Protein AF-A0A6C0JLG2-F1 (afdb_monomer)

Mean predicted aligned error: 8.24 Å

Structure (mmCIF, N/CA/C/O backbone):
data_AF-A0A6C0JLG2-F1
#
_entry.id   AF-A0A6C0JLG2-F1
#
loop_
_atom_site.group_PDB
_atom_site.id
_atom_site.type_symbol
_atom_site.label_atom_id
_atom_site.label_alt_id
_atom_site.label_comp_id
_atom_site.label_asym_id
_atom_site.label_entity_id
_atom_site.label_seq_id
_atom_site.pdbx_PDB_ins_code
_atom_site.Cartn_x
_atom_site.Cartn_y
_atom_site.Cartn_z
_atom_site.occupancy
_atom_site.B_iso_or_equiv
_atom_site.auth_seq_id
_atom_site.auth_comp_id
_atom_site.auth_asym_id
_atom_site.auth_atom_id
_atom_site.pdbx_PDB_model_num
ATOM 1 N N . MET A 1 1 ? 7.894 -7.963 3.970 1.00 45.62 1 MET A N 1
ATOM 2 C CA . MET A 1 1 ? 6.510 -8.319 4.352 1.00 45.62 1 MET A CA 1
ATOM 3 C C . MET A 1 1 ? 6.286 -7.879 5.785 1.00 45.62 1 MET A C 1
ATOM 5 O O . MET A 1 1 ? 6.900 -8.448 6.679 1.00 45.62 1 MET A O 1
ATOM 9 N N . ALA A 1 2 ? 5.486 -6.833 5.997 1.00 53.44 2 ALA A N 1
ATOM 10 C CA . ALA A 1 2 ? 5.068 -6.452 7.342 1.00 53.44 2 ALA A CA 1
ATOM 11 C C . ALA A 1 2 ? 4.228 -7.591 7.964 1.00 53.44 2 ALA A C 1
ATOM 13 O O . ALA A 1 2 ? 3.533 -8.303 7.230 1.00 53.44 2 ALA A O 1
ATOM 14 N N . PRO A 1 3 ? 4.305 -7.822 9.286 1.00 54.41 3 PRO A N 1
ATOM 15 C CA . PRO A 1 3 ? 3.480 -8.832 9.938 1.00 54.41 3 PRO A CA 1
ATOM 16 C C . PRO A 1 3 ? 1.996 -8.488 9.754 1.00 54.41 3 PRO A C 1
ATOM 18 O O . PRO A 1 3 ? 1.588 -7.358 10.017 1.00 54.41 3 PRO A O 1
ATOM 21 N N . LYS A 1 4 ? 1.183 -9.464 9.320 1.00 56.28 4 LYS A N 1
ATOM 22 C CA . LYS A 1 4 ? -0.266 -9.264 9.171 1.00 56.28 4 LYS A CA 1
ATOM 23 C C . LYS A 1 4 ? -0.869 -8.808 10.513 1.00 56.28 4 LYS A C 1
ATOM 25 O O . LYS A 1 4 ? -0.598 -9.452 11.535 1.00 56.28 4 LYS A O 1
ATOM 30 N N . PRO A 1 5 ? -1.669 -7.727 10.532 1.00 62.81 5 PRO A N 1
ATOM 31 C CA . PRO A 1 5 ? -2.230 -7.190 11.765 1.00 62.81 5 PRO A CA 1
ATOM 32 C C . PRO A 1 5 ? -3.171 -8.212 12.412 1.00 62.81 5 PRO A C 1
ATOM 34 O O . PRO A 1 5 ? -3.993 -8.835 11.741 1.00 62.81 5 PRO A O 1
ATOM 37 N N . LYS A 1 6 ? -3.032 -8.412 13.728 1.00 69.12 6 LYS A N 1
ATOM 38 C CA . LYS A 1 6 ? -3.782 -9.439 14.478 1.00 69.12 6 LYS A CA 1
ATOM 39 C C . LYS A 1 6 ? -5.086 -8.906 15.070 1.00 69.12 6 LYS A C 1
ATOM 41 O O . LYS A 1 6 ? -5.951 -9.692 15.446 1.00 69.12 6 LYS A O 1
ATOM 46 N N . THR A 1 7 ? -5.230 -7.584 15.175 1.00 82.62 7 THR A N 1
ATOM 47 C CA . THR A 1 7 ? -6.403 -6.923 15.764 1.00 82.62 7 THR A CA 1
ATOM 48 C C . THR A 1 7 ? -7.015 -5.902 14.804 1.00 82.62 7 THR A C 1
ATOM 50 O O . THR A 1 7 ? -6.339 -5.358 13.927 1.00 82.62 7 THR A O 1
ATOM 53 N N . ALA A 1 8 ? -8.313 -5.621 14.969 1.00 83.94 8 ALA A N 1
ATOM 54 C CA . ALA A 1 8 ? -9.035 -4.680 14.108 1.00 83.94 8 ALA A CA 1
ATOM 55 C C . ALA A 1 8 ? -8.418 -3.268 14.136 1.00 83.94 8 ALA A C 1
ATOM 57 O O . ALA A 1 8 ? -8.287 -2.638 13.092 1.00 83.94 8 ALA A O 1
ATOM 58 N N . PHE A 1 9 ? -7.953 -2.812 15.3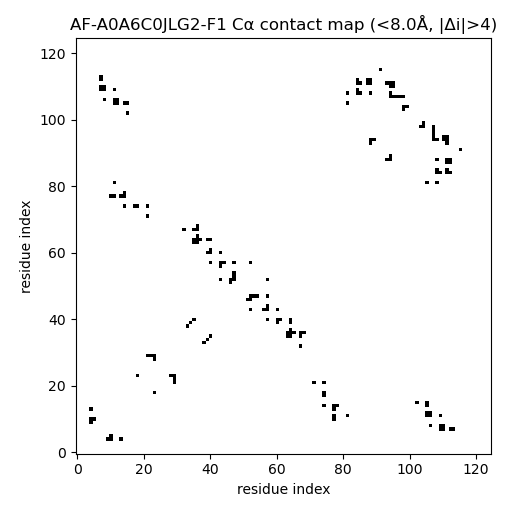04 1.00 87.75 9 PHE A N 1
ATOM 59 C CA . PHE A 1 9 ? -7.291 -1.511 15.455 1.00 87.75 9 PHE A CA 1
ATOM 60 C C . PHE A 1 9 ? -5.935 -1.440 14.741 1.00 87.75 9 PHE A C 1
ATOM 62 O O . PHE A 1 9 ? -5.678 -0.461 14.053 1.00 87.75 9 PHE A O 1
ATOM 69 N N . GLN A 1 10 ? -5.108 -2.490 14.819 1.00 88.94 10 GLN A N 1
ATOM 70 C CA . GLN A 1 10 ? -3.850 -2.556 14.057 1.00 88.94 10 GLN A CA 1
ATOM 71 C C . GLN A 1 10 ? -4.103 -2.550 12.546 1.00 88.94 10 GLN A C 1
ATOM 73 O O . GLN A 1 10 ? -3.339 -1.976 11.776 1.00 88.94 10 GLN A O 1
ATOM 78 N N . THR A 1 11 ? -5.192 -3.192 12.119 1.00 88.44 11 THR A N 1
ATOM 79 C CA . THR A 1 11 ? -5.593 -3.224 10.708 1.00 88.44 11 THR A CA 1
ATOM 80 C C . THR A 1 11 ? -6.013 -1.833 10.232 1.00 88.44 11 THR A C 1
ATOM 82 O O . THR A 1 11 ? -5.602 -1.407 9.156 1.00 88.44 11 THR A O 1
ATOM 85 N N . ALA A 1 12 ? -6.785 -1.106 11.046 1.00 88.75 12 ALA A N 1
ATOM 86 C CA . ALA A 1 12 ? -7.178 0.273 10.771 1.00 88.75 12 ALA A CA 1
ATOM 87 C C . ALA A 1 12 ? -5.971 1.225 10.734 1.00 88.75 12 ALA A C 1
ATOM 89 O O . ALA A 1 12 ? -5.858 2.029 9.815 1.00 88.75 12 ALA A O 1
ATOM 90 N N . GLU A 1 13 ? -5.033 1.098 11.674 1.00 90.38 13 GLU A N 1
ATOM 91 C CA . GLU A 1 13 ? -3.812 1.912 11.705 1.00 90.38 13 GLU A CA 1
ATOM 92 C C . GLU A 1 13 ? -2.942 1.681 10.462 1.00 90.38 13 GLU A C 1
ATOM 94 O O . GLU A 1 13 ? -2.526 2.635 9.803 1.00 90.38 13 GLU A O 1
ATOM 99 N N . ARG A 1 14 ? -2.727 0.414 10.081 1.00 89.50 14 ARG A N 1
ATOM 100 C CA . ARG A 1 14 ? -1.978 0.068 8.866 1.00 89.50 14 ARG A CA 1
ATOM 101 C C . ARG A 1 14 ? -2.666 0.592 7.604 1.00 89.50 14 ARG A C 1
ATOM 103 O O . ARG A 1 14 ? -1.990 1.088 6.705 1.00 89.50 14 ARG A O 1
ATOM 110 N N . TYR A 1 15 ? -3.998 0.529 7.551 1.00 90.25 15 TYR A N 1
ATOM 111 C CA . TYR A 1 15 ? -4.775 1.126 6.465 1.00 90.25 15 TYR A CA 1
ATOM 112 C C . TYR A 1 15 ? -4.588 2.646 6.397 1.00 90.25 15 TYR A C 1
ATOM 114 O O . TYR A 1 15 ? -4.379 3.181 5.313 1.00 90.25 15 TYR A O 1
ATOM 122 N N . ILE A 1 16 ? -4.605 3.352 7.530 1.00 89.69 16 ILE A N 1
ATOM 123 C CA . ILE A 1 16 ? -4.396 4.809 7.566 1.00 89.69 16 ILE A CA 1
ATOM 124 C C . ILE A 1 16 ? -2.992 5.170 7.062 1.00 89.69 16 ILE A C 1
ATOM 126 O O . ILE A 1 16 ? -2.845 6.064 6.233 1.00 89.69 16 ILE A O 1
ATOM 130 N N . GLN A 1 17 ? -1.964 4.431 7.485 1.00 89.69 17 GLN A N 1
ATOM 131 C CA . GLN A 1 17 ? -0.595 4.638 6.998 1.00 89.69 17 GLN A CA 1
ATOM 132 C C . GLN A 1 17 ? -0.499 4.498 5.473 1.00 89.69 17 GLN A C 1
ATOM 134 O O . GLN A 1 17 ? 0.090 5.354 4.819 1.00 89.69 17 GLN A O 1
ATOM 139 N N . LEU A 1 18 ? -1.101 3.449 4.904 1.00 86.75 18 LEU A N 1
ATOM 140 C CA . LEU A 1 18 ? -1.061 3.192 3.461 1.00 86.75 18 LEU A CA 1
ATOM 141 C C . LEU A 1 18 ? -1.990 4.121 2.664 1.00 86.75 18 LEU A C 1
ATOM 143 O O . LEU A 1 18 ? -1.630 4.553 1.575 1.00 86.75 18 LEU A O 1
ATOM 147 N N . SER A 1 19 ? -3.160 4.479 3.191 1.00 86.94 19 SER A N 1
ATOM 148 C CA . SER A 1 19 ? -4.078 5.420 2.528 1.00 86.94 19 SER A CA 1
ATOM 149 C C . SER A 1 19 ? -3.482 6.823 2.419 1.00 86.94 19 SER A C 1
ATOM 151 O O . SER A 1 19 ? -3.668 7.469 1.395 1.00 86.94 19 SER A O 1
ATOM 153 N N . ASN A 1 20 ? -2.666 7.267 3.376 1.00 83.38 20 ASN A N 1
ATOM 154 C CA . ASN A 1 20 ? -1.931 8.528 3.232 1.00 83.38 20 ASN A CA 1
ATOM 155 C C . ASN A 1 20 ? -0.960 8.519 2.038 1.00 83.38 20 ASN A C 1
ATOM 157 O O . ASN A 1 20 ? -0.725 9.561 1.430 1.00 83.38 20 ASN A O 1
ATOM 161 N N . VAL A 1 21 ? -0.420 7.351 1.682 1.00 83.00 21 VAL A N 1
ATOM 162 C CA . VAL A 1 21 ? 0.474 7.182 0.528 1.00 83.00 21 VAL A CA 1
ATOM 163 C C . VAL A 1 21 ? -0.333 7.079 -0.772 1.00 83.00 21 VAL A C 1
ATOM 165 O O . VAL A 1 21 ? -0.054 7.785 -1.739 1.00 83.00 21 VAL A O 1
ATOM 168 N N . TRP A 1 22 ? -1.369 6.236 -0.794 1.00 82.00 22 TRP A N 1
ATOM 169 C CA . TRP A 1 22 ? -2.080 5.858 -2.024 1.00 82.00 22 TRP A CA 1
ATOM 170 C C . TRP A 1 22 ? -3.333 6.695 -2.335 1.00 82.00 22 TRP A C 1
ATOM 172 O O . TRP A 1 22 ? -3.673 6.888 -3.504 1.00 82.00 22 TRP A O 1
ATOM 182 N N . GLU A 1 23 ? -4.022 7.210 -1.316 1.00 78.69 23 GLU A N 1
ATOM 183 C CA . GLU A 1 23 ? -5.253 8.013 -1.420 1.00 78.69 23 GLU A CA 1
ATOM 184 C C . GLU A 1 23 ? -5.027 9.512 -1.197 1.00 78.69 23 GLU A C 1
ATOM 186 O O . GLU A 1 23 ? -6.001 10.262 -1.130 1.00 78.69 23 GLU A O 1
ATOM 191 N N . SER A 1 24 ? -3.773 9.981 -1.169 1.00 75.44 24 SER A N 1
ATOM 192 C CA . SER A 1 24 ? -3.494 11.420 -1.157 1.00 75.44 24 SER A CA 1
ATOM 193 C C . SER A 1 24 ? -4.290 12.136 -2.261 1.00 75.44 24 SER A C 1
ATOM 195 O O . SER A 1 24 ? -4.393 11.657 -3.401 1.00 75.44 24 SER A O 1
ATOM 197 N N . ASN A 1 25 ? -4.882 13.280 -1.903 1.00 70.31 25 ASN A N 1
ATOM 198 C CA . ASN A 1 25 ? -5.623 14.148 -2.824 1.00 70.31 25 ASN A CA 1
ATOM 199 C C . ASN A 1 25 ? -4.698 14.843 -3.836 1.00 70.31 25 ASN A C 1
ATOM 201 O O . ASN A 1 25 ? -5.169 15.461 -4.792 1.00 70.31 25 ASN A O 1
ATOM 205 N N . GLU A 1 26 ? -3.384 14.743 -3.645 1.00 81.69 26 GLU A N 1
ATOM 206 C CA . GLU A 1 26 ? -2.400 15.302 -4.554 1.00 81.69 26 GLU A CA 1
ATOM 207 C C . GLU A 1 26 ? -2.178 14.383 -5.764 1.00 81.69 26 GLU A C 1
ATOM 209 O O . GLU A 1 26 ? -1.863 13.197 -5.651 1.00 81.69 26 GLU A O 1
ATOM 214 N N . TRP A 1 27 ? -2.300 14.952 -6.962 1.00 77.38 27 TRP A N 1
ATOM 215 C CA . TRP A 1 27 ? -2.150 14.214 -8.220 1.00 77.38 27 TRP A CA 1
ATOM 216 C C . TRP A 1 27 ? -0.704 13.794 -8.511 1.00 77.38 27 TRP A C 1
ATOM 218 O O . TRP A 1 27 ? -0.465 12.721 -9.063 1.00 77.38 27 TRP A O 1
ATOM 228 N N . VAL A 1 28 ? 0.264 14.628 -8.128 1.00 83.69 28 VAL A N 1
ATOM 229 C CA . VAL A 1 28 ? 1.696 14.413 -8.387 1.00 83.69 28 VAL A CA 1
ATOM 230 C C . VAL A 1 28 ? 2.226 13.111 -7.763 1.00 83.69 28 VAL A C 1
ATOM 232 O O . VAL A 1 28 ? 2.777 12.297 -8.510 1.00 83.69 28 VAL A O 1
ATOM 235 N N . PRO A 1 29 ? 2.054 12.846 -6.450 1.00 82.56 29 PRO A N 1
ATOM 236 C CA . PRO A 1 29 ? 2.530 11.598 -5.850 1.00 82.56 29 PRO A CA 1
ATOM 237 C C . PRO A 1 29 ? 1.844 10.367 -6.452 1.00 82.56 29 PRO A C 1
ATOM 239 O O . PRO A 1 29 ? 2.499 9.356 -6.696 1.00 82.56 29 PRO A O 1
ATOM 242 N N . ARG A 1 30 ? 0.556 10.464 -6.803 1.00 81.75 30 ARG A N 1
ATOM 243 C CA . ARG A 1 30 ? -0.176 9.362 -7.441 1.00 81.75 30 ARG A CA 1
ATOM 244 C C . ARG A 1 30 ? 0.406 8.990 -8.807 1.00 81.75 30 ARG A C 1
ATOM 246 O O . ARG A 1 30 ? 0.610 7.811 -9.087 1.00 81.75 30 ARG A O 1
ATOM 253 N N . ILE A 1 31 ? 0.707 9.982 -9.647 1.00 84.19 31 ILE A N 1
ATOM 254 C CA . ILE A 1 31 ? 1.336 9.757 -10.960 1.00 84.19 31 ILE A CA 1
ATOM 255 C C . ILE A 1 31 ? 2.735 9.160 -10.792 1.00 84.19 31 ILE A C 1
ATOM 257 O O . ILE A 1 31 ? 3.105 8.255 -11.540 1.00 84.19 31 ILE A O 1
ATOM 261 N N . LYS A 1 32 ? 3.499 9.620 -9.793 1.00 86.12 32 LYS A N 1
ATOM 262 C CA . LYS A 1 32 ? 4.822 9.069 -9.486 1.00 86.12 32 LYS A CA 1
ATOM 263 C C . LYS A 1 32 ? 4.747 7.577 -9.144 1.00 86.12 32 LYS A C 1
ATOM 265 O O . LYS A 1 32 ? 5.495 6.797 -9.724 1.00 86.12 32 LYS A O 1
ATOM 270 N N . HIS A 1 33 ? 3.810 7.168 -8.292 1.00 85.19 33 HIS A N 1
ATOM 271 C CA . HIS A 1 33 ? 3.640 5.753 -7.954 1.00 85.19 33 HIS A CA 1
ATOM 272 C C . HIS A 1 33 ? 3.224 4.902 -9.161 1.00 85.19 33 HIS A C 1
ATOM 274 O O . HIS A 1 33 ? 3.763 3.818 -9.362 1.00 85.19 33 HIS A O 1
ATOM 280 N N . ILE A 1 34 ? 2.334 5.405 -10.026 1.00 85.75 34 ILE A N 1
ATOM 281 C CA . ILE A 1 34 ? 1.966 4.710 -11.274 1.00 85.75 34 ILE A CA 1
ATOM 282 C C . ILE A 1 34 ? 3.182 4.561 -12.202 1.00 85.75 34 ILE A C 1
ATOM 284 O O . ILE A 1 34 ? 3.374 3.508 -12.817 1.00 85.75 34 ILE A O 1
ATOM 288 N N . ASN A 1 35 ? 4.018 5.598 -12.291 1.00 86.88 35 ASN A N 1
ATOM 289 C CA . ASN A 1 35 ? 5.248 5.572 -13.075 1.00 86.88 35 ASN A CA 1
ATOM 290 C C . ASN A 1 35 ? 6.200 4.477 -12.564 1.00 86.88 35 ASN A C 1
ATOM 292 O O . ASN A 1 35 ? 6.637 3.633 -13.341 1.00 86.88 35 ASN A O 1
ATOM 296 N N . GLU A 1 36 ? 6.437 4.416 -11.255 1.00 86.19 36 GLU A N 1
ATOM 297 C CA . GLU A 1 36 ? 7.290 3.395 -10.631 1.00 86.19 36 GLU A CA 1
ATOM 298 C C . GLU A 1 36 ? 6.721 1.971 -10.779 1.00 86.19 36 GLU A C 1
ATOM 300 O O . GLU A 1 36 ? 7.475 1.023 -10.994 1.00 86.19 36 GLU A O 1
ATOM 305 N N . MET A 1 37 ? 5.395 1.810 -10.721 1.00 86.94 37 MET A N 1
ATOM 306 C CA . MET A 1 37 ? 4.734 0.503 -10.802 1.00 86.94 37 MET A CA 1
ATOM 307 C C . MET A 1 37 ? 4.6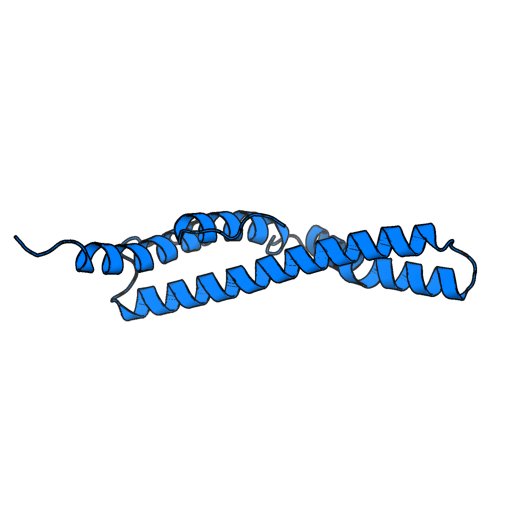41 -0.080 -12.215 1.00 86.94 37 MET A C 1
ATOM 309 O O . MET A 1 37 ? 4.607 -1.302 -12.354 1.00 86.94 37 MET A O 1
ATOM 313 N N . ILE A 1 38 ? 4.496 0.758 -13.245 1.00 89.56 38 ILE A N 1
ATOM 31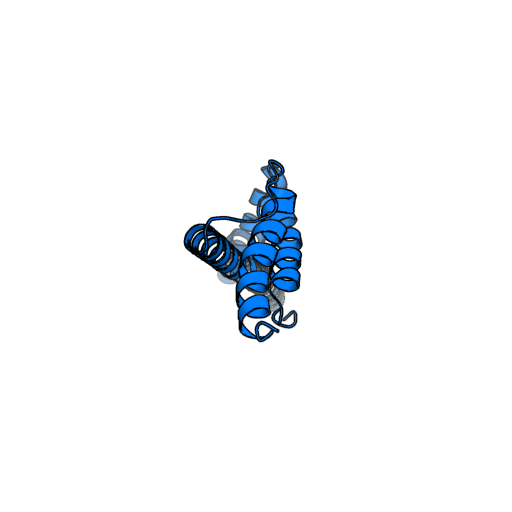4 C CA . ILE A 1 38 ? 4.140 0.305 -14.603 1.00 89.56 38 ILE A CA 1
ATOM 315 C C . ILE A 1 38 ? 5.114 0.852 -15.638 1.00 89.56 38 ILE A C 1
ATOM 317 O O . ILE A 1 38 ? 5.629 0.104 -16.466 1.00 89.56 38 ILE A O 1
ATOM 321 N N . LEU 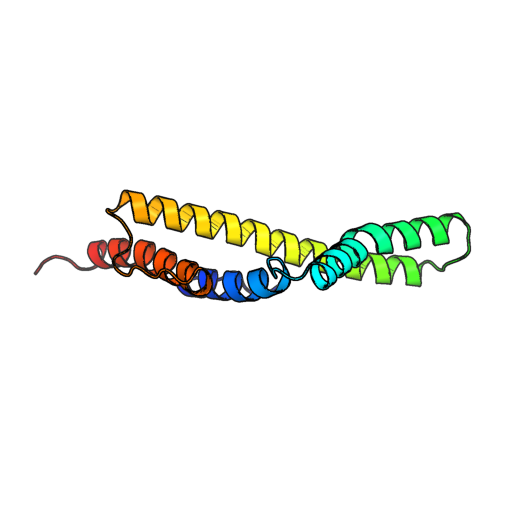A 1 39 ? 5.362 2.157 -15.613 1.00 88.50 39 LEU A N 1
ATOM 322 C CA . LEU A 1 39 ? 6.065 2.831 -16.698 1.00 88.50 39 LEU A CA 1
ATOM 323 C C . LEU A 1 39 ? 7.570 2.528 -16.661 1.00 88.50 39 LEU A C 1
ATOM 325 O O . LEU A 1 39 ? 8.139 2.168 -17.684 1.00 88.50 39 LEU A O 1
ATOM 329 N N . MET A 1 40 ? 8.196 2.584 -15.485 1.00 87.56 40 MET A N 1
ATOM 330 C CA . MET A 1 40 ? 9.608 2.247 -15.282 1.00 87.56 40 MET A CA 1
ATOM 331 C C . MET A 1 40 ? 9.970 0.803 -15.663 1.00 87.56 40 MET A C 1
ATOM 333 O O . MET A 1 40 ? 10.893 0.635 -16.460 1.00 87.56 40 MET A O 1
ATOM 337 N N . PRO A 1 41 ? 9.275 -0.250 -15.184 1.00 89.38 41 PRO A N 1
ATOM 338 C CA . PRO A 1 41 ? 9.589 -1.618 -15.602 1.00 89.38 41 PRO A CA 1
ATOM 339 C C . PRO A 1 41 ? 9.346 -1.843 -17.101 1.00 89.38 41 PRO A C 1
ATOM 341 O O . PRO A 1 41 ? 10.074 -2.610 -17.727 1.00 89.38 41 PRO A O 1
ATOM 344 N N . LEU A 1 42 ? 8.379 -1.140 -17.700 1.00 90.69 42 LEU A N 1
ATOM 345 C CA . LEU A 1 42 ? 8.112 -1.196 -19.137 1.00 90.69 42 LEU A CA 1
ATOM 346 C C . LEU A 1 42 ? 9.221 -0.505 -19.948 1.00 90.69 42 LEU A C 1
ATOM 348 O O . LEU A 1 42 ? 9.707 -1.076 -20.921 1.00 90.69 42 LEU A O 1
ATOM 352 N N . ILE A 1 43 ? 9.688 0.669 -19.511 1.00 88.81 43 ILE A N 1
ATOM 353 C CA . ILE A 1 43 ? 10.848 1.358 -20.098 1.00 88.81 43 ILE A CA 1
ATOM 354 C C . ILE A 1 43 ? 12.096 0.484 -19.992 1.00 88.81 43 ILE A C 1
ATOM 356 O O . ILE A 1 43 ? 12.782 0.312 -20.995 1.00 88.81 43 ILE A O 1
ATOM 360 N N . ALA A 1 44 ? 12.366 -0.095 -18.819 1.00 88.50 44 ALA A N 1
ATOM 361 C CA . ALA A 1 44 ? 13.522 -0.961 -18.607 1.00 88.50 44 ALA A CA 1
ATOM 362 C C . ALA A 1 44 ? 13.484 -2.197 -19.522 1.00 88.50 44 ALA A C 1
ATOM 364 O O . ALA A 1 44 ? 14.485 -2.554 -20.141 1.00 88.50 44 ALA A O 1
ATOM 365 N N . PHE A 1 45 ? 12.310 -2.816 -19.677 1.00 89.12 45 PHE A N 1
ATOM 366 C CA . PHE A 1 45 ? 12.127 -3.942 -20.588 1.00 89.12 45 PHE A CA 1
ATOM 367 C C . PHE A 1 45 ? 12.428 -3.560 -22.045 1.00 89.12 45 PHE A C 1
ATOM 369 O O . PHE A 1 45 ? 13.199 -4.244 -22.719 1.00 89.12 45 PHE A O 1
ATOM 376 N N . PHE A 1 46 ? 11.885 -2.436 -22.525 1.00 91.44 46 PHE A N 1
ATOM 377 C CA . PHE A 1 46 ? 12.154 -1.972 -23.886 1.00 91.44 46 PHE A CA 1
ATOM 378 C C . PHE A 1 46 ? 13.607 -1.526 -24.084 1.00 91.44 46 PHE A C 1
ATOM 380 O O . PHE A 1 46 ? 14.193 -1.844 -25.119 1.00 91.44 46 PHE A O 1
ATOM 387 N N . SER A 1 47 ? 14.227 -0.852 -23.109 1.00 89.50 47 SER A N 1
ATOM 388 C CA . SER A 1 47 ? 15.641 -0.466 -23.199 1.00 89.50 47 SER A CA 1
ATOM 389 C C . SER A 1 47 ? 16.557 -1.684 -23.285 1.00 89.50 47 SER A C 1
ATOM 391 O O . SER A 1 47 ? 17.567 -1.638 -23.985 1.00 89.50 47 SER A O 1
ATOM 393 N N . TYR A 1 48 ? 16.180 -2.795 -22.649 1.00 89.56 48 TYR A N 1
ATOM 394 C CA . TYR A 1 48 ? 16.906 -4.055 -22.755 1.00 89.56 48 TYR A CA 1
ATOM 395 C C . TYR A 1 48 ? 16.726 -4.714 -24.119 1.00 89.56 48 TYR A C 1
ATOM 397 O O . TYR A 1 48 ? 17.714 -5.113 -24.729 1.00 89.56 48 TYR A O 1
ATOM 405 N N . CYS A 1 49 ? 15.501 -4.757 -24.654 1.00 90.12 49 CYS A N 1
ATOM 406 C CA . CYS A 1 49 ? 15.243 -5.303 -25.990 1.00 90.12 49 CYS A CA 1
ATOM 407 C C . CYS A 1 49 ? 16.003 -4.566 -27.103 1.00 90.12 49 CYS A C 1
ATOM 409 O O . CYS A 1 49 ? 16.385 -5.186 -28.092 1.00 90.12 49 CYS A O 1
ATOM 411 N N . VAL A 1 50 ? 16.224 -3.258 -26.949 1.00 92.62 50 VAL A N 1
ATOM 412 C CA . VAL A 1 50 ? 16.979 -2.442 -27.915 1.00 92.62 50 VAL A CA 1
ATOM 413 C C . VAL A 1 50 ? 18.500 -2.498 -27.658 1.00 92.62 50 VAL A C 1
ATOM 415 O O . VAL A 1 50 ? 19.283 -2.075 -28.501 1.00 92.62 50 VAL A O 1
ATOM 418 N N . GLY A 1 51 ? 18.941 -3.066 -26.529 1.00 88.19 51 GLY A N 1
ATOM 419 C CA . GLY A 1 51 ? 20.359 -3.193 -26.168 1.00 88.19 51 GLY A CA 1
ATOM 420 C C . GLY A 1 51 ? 20.970 -1.947 -25.515 1.00 88.19 51 GLY A C 1
ATOM 421 O O . GLY A 1 51 ? 22.188 -1.846 -25.420 1.00 88.19 51 GLY A O 1
ATOM 422 N N . TYR A 1 52 ? 20.143 -1.001 -25.058 1.00 86.00 52 TYR A N 1
ATOM 423 C CA . TYR A 1 52 ? 20.581 0.219 -24.366 1.00 86.00 52 TYR A CA 1
ATOM 424 C C . TYR A 1 52 ? 20.747 0.049 -22.850 1.00 86.00 52 TYR A C 1
ATOM 426 O O . TYR A 1 52 ? 21.290 0.940 -22.201 1.00 86.00 52 TYR A O 1
ATOM 434 N N . SER A 1 53 ? 20.265 -1.052 -22.266 1.00 85.19 53 SER A N 1
ATOM 435 C CA . SER A 1 53 ? 20.364 -1.295 -20.823 1.00 85.19 53 SER A CA 1
ATOM 436 C C . SER A 1 53 ? 20.808 -2.710 -20.489 1.00 85.19 53 SER A C 1
ATOM 438 O O . SER A 1 53 ? 20.400 -3.660 -21.152 1.00 85.19 53 SER A O 1
ATOM 440 N N . ASP A 1 54 ? 21.536 -2.848 -19.385 1.00 87.44 54 ASP A N 1
ATOM 441 C CA . ASP A 1 54 ? 22.010 -4.136 -18.888 1.00 87.44 54 ASP A CA 1
ATOM 442 C C . ASP A 1 54 ? 20.946 -4.901 -18.090 1.00 87.44 54 ASP A C 1
ATOM 444 O O . ASP A 1 54 ? 20.018 -4.333 -17.506 1.00 87.44 54 ASP A O 1
ATOM 448 N N . ILE A 1 55 ? 21.142 -6.218 -17.981 1.00 88.38 55 ILE A N 1
ATOM 449 C CA . ILE A 1 55 ? 20.278 -7.131 -17.212 1.00 88.38 55 ILE A CA 1
ATOM 450 C C . ILE A 1 55 ? 20.112 -6.656 -15.760 1.00 88.38 55 ILE A C 1
ATOM 452 O O . ILE A 1 55 ? 19.018 -6.733 -15.202 1.00 88.38 55 ILE A O 1
ATOM 456 N N . MET A 1 56 ? 21.173 -6.116 -15.153 1.00 88.44 56 MET A N 1
ATOM 457 C CA . MET A 1 56 ? 21.132 -5.621 -13.773 1.00 88.44 56 MET A CA 1
ATOM 458 C C . MET A 1 56 ? 20.196 -4.418 -13.599 1.00 88.44 56 MET A C 1
ATOM 460 O O . MET A 1 56 ? 19.519 -4.324 -12.578 1.00 88.44 56 MET A O 1
ATOM 464 N N . PHE A 1 57 ? 20.107 -3.535 -14.599 1.00 86.31 57 PHE A N 1
ATOM 465 C CA . PHE A 1 57 ?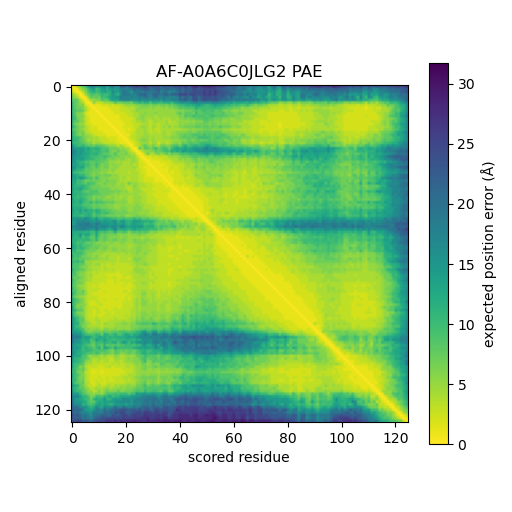 19.187 -2.394 -14.586 1.00 86.31 57 PHE A CA 1
ATOM 466 C C . PHE A 1 57 ? 17.724 -2.843 -14.712 1.00 86.31 57 PHE A C 1
ATOM 468 O O . PHE A 1 57 ? 16.840 -2.335 -14.019 1.00 86.31 57 PHE A O 1
ATOM 475 N N . CYS A 1 58 ? 17.467 -3.847 -15.553 1.00 87.81 58 CYS A N 1
ATOM 476 C CA . CYS A 1 58 ? 16.143 -4.456 -15.653 1.00 87.81 58 CYS A CA 1
ATOM 477 C C . CYS A 1 58 ? 15.709 -5.102 -14.343 1.00 87.81 58 CYS A C 1
ATOM 479 O O . CYS A 1 58 ? 14.598 -4.861 -13.875 1.00 87.81 58 CYS A O 1
ATOM 481 N N . LEU A 1 59 ? 16.591 -5.898 -13.737 1.00 89.25 59 LEU A N 1
ATOM 482 C CA . LEU A 1 59 ? 16.297 -6.585 -12.485 1.00 89.25 59 LEU A CA 1
ATOM 483 C C . LEU A 1 59 ? 16.038 -5.600 -11.343 1.00 89.25 59 LEU A C 1
ATOM 485 O O . LEU A 1 59 ? 15.064 -5.778 -10.616 1.00 89.25 59 LEU A O 1
ATOM 489 N N . SER A 1 60 ? 16.850 -4.550 -11.192 1.00 89.38 60 SER A N 1
ATOM 490 C CA . SER A 1 60 ? 16.647 -3.559 -10.126 1.00 89.38 60 SER A CA 1
ATOM 491 C C . SER A 1 60 ? 15.315 -2.821 -10.275 1.00 89.38 60 SER A C 1
ATOM 493 O O . SER A 1 60 ? 14.571 -2.686 -9.301 1.00 89.38 60 SER A O 1
ATOM 495 N N . THR A 1 61 ? 14.969 -2.425 -11.502 1.00 88.50 61 THR A N 1
ATOM 496 C CA . THR A 1 61 ? 13.698 -1.757 -11.803 1.00 88.50 61 THR A CA 1
ATOM 497 C C . THR A 1 61 ? 12.509 -2.688 -11.565 1.00 88.50 61 THR A C 1
ATOM 499 O O . THR A 1 61 ? 11.504 -2.278 -10.984 1.00 88.50 61 THR A O 1
ATOM 502 N N . PHE A 1 62 ? 12.629 -3.963 -11.943 1.00 89.06 62 PHE A N 1
ATOM 503 C CA . PHE A 1 62 ? 11.580 -4.956 -11.730 1.00 89.06 62 PHE A CA 1
ATOM 504 C C . PHE A 1 62 ? 11.377 -5.277 -10.245 1.00 89.06 62 PHE A C 1
ATOM 506 O O . PHE A 1 62 ? 10.242 -5.377 -9.789 1.00 89.06 62 PHE A O 1
ATOM 513 N N . VAL A 1 63 ? 12.455 -5.382 -9.461 1.00 91.19 63 VAL A N 1
ATOM 514 C CA . VAL A 1 63 ? 12.373 -5.561 -8.001 1.00 91.19 63 VAL A CA 1
ATOM 515 C C . VAL A 1 63 ? 11.685 -4.361 -7.344 1.00 91.19 63 VAL A C 1
ATOM 517 O O . VAL A 1 63 ? 10.810 -4.552 -6.497 1.00 91.19 63 VAL A O 1
ATOM 520 N N . GLY A 1 64 ? 12.019 -3.138 -7.769 1.00 88.50 64 GLY A N 1
ATOM 521 C CA . GLY A 1 64 ? 11.342 -1.919 -7.322 1.00 88.50 64 GLY A CA 1
ATOM 522 C C . GLY A 1 64 ? 9.843 -1.951 -7.626 1.00 88.50 64 GLY A C 1
ATOM 523 O O . GLY A 1 64 ? 9.026 -1.826 -6.711 1.00 88.50 64 GLY A O 1
ATOM 524 N N . ALA A 1 65 ? 9.474 -2.230 -8.877 1.00 90.62 65 ALA A N 1
ATOM 525 C CA . ALA A 1 65 ? 8.078 -2.339 -9.296 1.00 90.62 65 ALA A CA 1
ATOM 526 C C . ALA A 1 65 ? 7.315 -3.436 -8.534 1.00 90.62 65 ALA A C 1
ATOM 528 O O . ALA A 1 65 ? 6.195 -3.206 -8.078 1.00 90.62 65 ALA A O 1
ATOM 529 N N . MET A 1 66 ? 7.934 -4.603 -8.326 1.00 89.25 66 MET A N 1
ATOM 530 C CA . MET A 1 66 ? 7.351 -5.696 -7.546 1.00 89.25 66 MET A CA 1
ATOM 531 C C . MET A 1 66 ? 7.090 -5.279 -6.100 1.00 89.25 66 MET A C 1
ATOM 533 O O . MET A 1 66 ? 6.018 -5.568 -5.574 1.00 89.25 66 MET A O 1
ATOM 537 N N . SER A 1 67 ? 8.021 -4.568 -5.456 1.00 89.38 67 SER A N 1
ATOM 538 C CA . SER 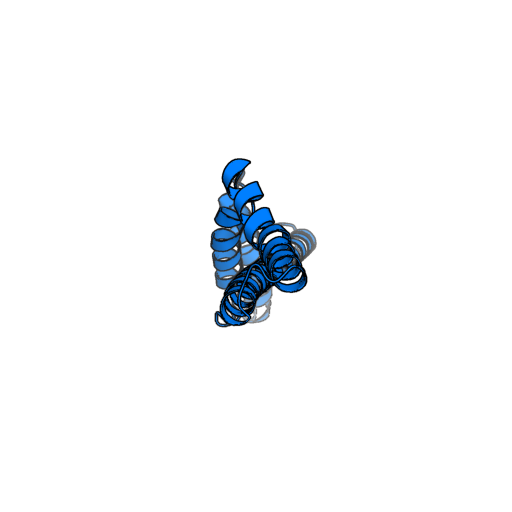A 1 67 ? 7.800 -4.071 -4.094 1.00 89.38 67 SER A CA 1
ATOM 539 C C . SER A 1 67 ? 6.608 -3.106 -4.024 1.00 89.38 67 SER A C 1
ATOM 541 O O . SER A 1 67 ? 5.717 -3.309 -3.195 1.00 89.38 67 SER A O 1
ATOM 543 N N . ALA A 1 68 ? 6.506 -2.167 -4.970 1.00 88.12 68 ALA A N 1
ATOM 544 C CA . ALA A 1 68 ? 5.375 -1.246 -5.075 1.00 88.12 68 ALA A CA 1
ATOM 545 C C . ALA A 1 68 ? 4.046 -1.980 -5.335 1.00 88.12 68 ALA A C 1
ATOM 547 O O . ALA A 1 68 ? 3.026 -1.657 -4.731 1.00 88.12 68 ALA A O 1
ATOM 548 N N . TRP A 1 69 ? 4.052 -3.022 -6.174 1.00 89.19 69 TRP A N 1
ATOM 549 C CA . TRP A 1 69 ? 2.883 -3.880 -6.393 1.00 89.19 69 TRP A CA 1
ATOM 550 C C . TRP A 1 69 ? 2.465 -4.635 -5.136 1.00 89.19 69 TRP A C 1
ATOM 552 O O . TRP A 1 69 ? 1.272 -4.720 -4.852 1.00 89.19 69 TRP A O 1
ATOM 562 N N . THR A 1 70 ? 3.417 -5.172 -4.368 1.00 89.69 70 THR A N 1
ATOM 563 C CA . THR A 1 70 ? 3.083 -5.865 -3.116 1.00 89.69 70 THR A CA 1
ATOM 564 C C . THR A 1 70 ? 2.481 -4.922 -2.080 1.00 89.69 70 THR A C 1
ATOM 566 O O . THR A 1 70 ? 1.525 -5.299 -1.406 1.00 89.69 70 THR A O 1
ATOM 569 N N . GLU A 1 71 ? 2.986 -3.693 -1.986 1.00 89.38 71 GLU A N 1
ATOM 570 C CA . GLU A 1 71 ? 2.446 -2.668 -1.093 1.00 89.38 71 GLU A CA 1
ATOM 571 C C . GLU A 1 71 ? 1.049 -2.210 -1.536 1.00 89.38 71 GLU A C 1
ATOM 573 O O . GLU A 1 71 ? 0.133 -2.112 -0.719 1.00 89.38 71 GLU A O 1
ATOM 578 N N . TYR A 1 72 ? 0.850 -2.015 -2.841 1.00 88.25 72 TYR A N 1
ATOM 579 C CA . TYR A 1 72 ? -0.460 -1.690 -3.398 1.00 88.25 72 TYR A CA 1
ATOM 580 C C . TYR A 1 72 ? -1.481 -2.815 -3.165 1.00 88.25 72 TYR A C 1
ATOM 582 O O . TYR A 1 72 ? -2.624 -2.557 -2.788 1.00 88.25 72 TYR A O 1
ATOM 590 N N . ALA A 1 73 ? -1.074 -4.074 -3.337 1.00 90.00 73 ALA A N 1
ATOM 591 C CA . ALA A 1 73 ? -1.930 -5.223 -3.057 1.00 90.00 73 ALA A CA 1
ATOM 592 C C . ALA A 1 73 ? -2.328 -5.292 -1.571 1.00 90.00 73 ALA A C 1
ATOM 594 O O . ALA A 1 73 ? -3.498 -5.536 -1.269 1.00 90.00 73 ALA A O 1
ATOM 595 N N . GLU A 1 74 ? -1.390 -5.022 -0.653 1.00 90.38 74 GLU A N 1
ATOM 596 C CA . GLU A 1 74 ? -1.671 -4.908 0.787 1.00 90.38 74 GLU A CA 1
ATOM 597 C C . GLU A 1 74 ? -2.706 -3.806 1.055 1.00 90.38 74 GLU A C 1
ATOM 599 O O . GLU A 1 74 ? -3.690 -4.031 1.764 1.00 90.38 74 GLU A O 1
ATOM 604 N N . PHE A 1 75 ? -2.533 -2.632 0.444 1.00 89.56 75 PHE A N 1
ATOM 605 C CA . PHE A 1 75 ? -3.477 -1.524 0.566 1.00 89.56 75 PHE A CA 1
ATOM 606 C C . PHE A 1 75 ? -4.893 -1.906 0.098 1.00 89.56 75 PHE A C 1
ATOM 608 O O . PHE A 1 75 ? -5.872 -1.649 0.804 1.00 89.56 75 PHE A O 1
ATOM 615 N N . VAL A 1 76 ? -5.017 -2.571 -1.053 1.00 90.00 76 VAL A N 1
ATOM 616 C CA . VAL A 1 76 ? -6.308 -3.031 -1.587 1.00 90.00 76 VAL A CA 1
ATOM 617 C C . VAL A 1 76 ? -6.960 -4.070 -0.668 1.00 90.00 76 VAL A C 1
ATOM 619 O O . VAL A 1 76 ? -8.158 -3.971 -0.391 1.00 90.00 76 VAL A O 1
ATOM 622 N N . GLU A 1 77 ? -6.195 -5.038 -0.151 1.00 92.31 77 GLU A N 1
ATOM 623 C CA . GLU A 1 77 ? -6.699 -6.027 0.814 1.00 92.31 77 GLU A CA 1
ATOM 624 C C . GLU A 1 77 ? -7.253 -5.325 2.063 1.00 92.31 77 GLU A C 1
ATOM 626 O O . GLU A 1 77 ? -8.393 -5.575 2.466 1.00 92.31 77 GLU A O 1
ATOM 631 N N . LEU A 1 78 ? -6.493 -4.386 2.631 1.00 90.50 78 LEU A N 1
ATOM 632 C CA . LEU A 1 78 ? -6.903 -3.617 3.806 1.00 90.50 78 LEU A CA 1
ATOM 633 C C . LEU A 1 78 ? -8.152 -2.773 3.540 1.00 90.50 78 LEU A C 1
ATOM 635 O O . LEU A 1 78 ? -9.042 -2.726 4.390 1.00 90.50 78 LEU A O 1
ATOM 639 N N . LYS A 1 79 ? -8.274 -2.172 2.353 1.00 90.50 79 LYS A N 1
ATOM 640 C CA . LYS A 1 79 ? -9.465 -1.411 1.956 1.00 90.50 79 LYS A CA 1
ATOM 641 C C . LYS A 1 79 ? -10.722 -2.280 1.957 1.00 90.50 79 LYS A C 1
ATOM 643 O O . LYS A 1 79 ? -11.749 -1.883 2.508 1.00 90.50 79 LYS A O 1
ATOM 648 N N . PHE A 1 80 ? -10.640 -3.494 1.414 1.00 92.25 80 PHE A N 1
ATOM 649 C CA . PHE A 1 80 ? -11.753 -4.444 1.476 1.00 92.25 80 PHE A CA 1
ATOM 650 C C . PHE A 1 80 ? -12.064 -4.883 2.907 1.00 92.25 80 PHE A C 1
ATOM 652 O O . PHE A 1 80 ? -13.233 -5.052 3.259 1.00 92.25 80 PHE A O 1
ATOM 659 N N . VAL A 1 81 ? -11.045 -5.060 3.751 1.00 90.88 81 VAL A N 1
ATOM 660 C CA . VAL A 1 81 ? -11.254 -5.374 5.169 1.00 90.88 81 VAL A CA 1
ATOM 661 C C . VAL A 1 81 ? -11.985 -4.231 5.879 1.00 90.88 81 VAL A C 1
ATOM 663 O O . VAL A 1 81 ? -12.946 -4.501 6.598 1.00 90.88 81 VAL A O 1
ATOM 666 N N . MET A 1 82 ? -11.620 -2.973 5.623 1.00 90.25 82 MET A N 1
ATOM 667 C CA . MET A 1 82 ? -12.315 -1.804 6.176 1.00 90.25 82 MET A CA 1
ATOM 668 C C . MET A 1 82 ? -13.784 -1.742 5.739 1.00 90.25 82 MET A C 1
ATOM 670 O O . MET A 1 82 ? -14.667 -1.610 6.584 1.00 90.25 82 MET A O 1
ATOM 674 N N . GLN A 1 83 ? -14.071 -1.952 4.450 1.00 90.62 83 GLN A N 1
ATOM 675 C CA . GLN A 1 83 ? -15.451 -2.023 3.942 1.00 90.62 83 GLN A CA 1
ATOM 676 C C . GLN A 1 83 ? -16.259 -3.146 4.610 1.00 90.62 83 GLN A C 1
ATOM 678 O O . GLN A 1 83 ? -17.436 -2.982 4.934 1.00 90.62 83 GLN A O 1
ATOM 683 N N . ARG A 1 84 ? -15.636 -4.303 4.865 1.00 89.56 84 ARG A N 1
ATOM 684 C CA . ARG A 1 84 ? -16.286 -5.397 5.603 1.00 89.56 84 ARG A CA 1
ATOM 685 C C . ARG A 1 84 ? -16.578 -5.008 7.050 1.00 89.56 84 ARG A C 1
ATOM 687 O O . ARG A 1 84 ? -17.666 -5.317 7.533 1.00 89.56 84 ARG A O 1
ATOM 694 N N . MET A 1 85 ? -15.643 -4.342 7.730 1.00 87.69 85 MET A N 1
ATOM 695 C CA . MET A 1 85 ? -15.846 -3.861 9.101 1.00 87.69 85 MET A CA 1
ATOM 696 C C . MET A 1 85 ? -16.976 -2.830 9.170 1.00 87.69 85 MET A C 1
ATOM 698 O O . MET A 1 85 ? -17.813 -2.905 10.067 1.00 87.69 85 MET A O 1
ATOM 702 N N . GLU A 1 86 ? -17.064 -1.929 8.192 1.00 89.12 86 GLU A N 1
ATOM 703 C CA . GLU A 1 86 ? -18.168 -0.977 8.077 1.00 89.12 86 GLU A CA 1
ATOM 704 C C . GLU A 1 86 ? -19.522 -1.694 7.963 1.00 89.12 86 GLU A C 1
ATOM 706 O O . GLU A 1 86 ? -20.448 -1.415 8.728 1.00 89.12 86 GLU A O 1
ATOM 711 N N . LEU A 1 87 ? -19.641 -2.656 7.041 1.00 88.44 87 LEU A N 1
ATOM 712 C CA . LEU A 1 87 ? -20.872 -3.428 6.845 1.00 88.44 87 LEU A CA 1
ATOM 713 C C . LEU A 1 87 ? -21.260 -4.220 8.099 1.00 88.44 87 LEU A C 1
ATOM 715 O O . LEU A 1 87 ? -22.436 -4.276 8.465 1.00 88.44 87 LEU A O 1
ATOM 719 N N . GLN A 1 88 ? -20.280 -4.813 8.783 1.00 85.56 88 GLN A N 1
ATOM 720 C CA . GLN A 1 88 ? -20.499 -5.496 10.056 1.00 85.56 88 GLN A CA 1
ATOM 721 C C . GLN A 1 88 ? -20.980 -4.530 11.141 1.00 85.56 88 GLN A C 1
ATOM 723 O O . GLN A 1 88 ? -21.949 -4.843 11.832 1.00 85.56 88 GLN A O 1
ATOM 728 N N . GLY A 1 89 ? -20.363 -3.351 11.249 1.00 82.25 89 GLY A N 1
ATOM 729 C CA . GLY A 1 89 ? -20.774 -2.290 12.166 1.00 82.25 89 GLY A CA 1
ATOM 730 C C . GLY A 1 89 ? -22.214 -1.844 11.916 1.00 82.25 89 GLY A C 1
ATOM 731 O O . GLY A 1 89 ? -23.015 -1.780 12.846 1.00 82.25 89 GLY A O 1
ATOM 732 N N . ARG A 1 90 ? -22.597 -1.636 10.652 1.00 82.94 90 ARG A N 1
ATOM 733 C CA . ARG A 1 90 ? -23.982 -1.304 10.278 1.00 82.94 90 ARG A CA 1
ATOM 734 C C . ARG A 1 90 ? -24.964 -2.423 10.637 1.00 82.94 90 ARG A C 1
ATOM 736 O O . ARG A 1 90 ? -26.052 -2.141 11.130 1.00 82.94 90 ARG A O 1
ATOM 743 N N . ARG A 1 91 ? -24.578 -3.693 10.465 1.00 82.19 91 ARG A N 1
ATOM 744 C CA . ARG A 1 91 ? -25.424 -4.854 10.801 1.00 82.19 91 ARG A CA 1
ATOM 745 C C . ARG A 1 91 ? -25.752 -4.955 12.296 1.00 82.19 91 ARG A C 1
ATOM 747 O O . ARG A 1 91 ? -26.809 -5.475 12.637 1.00 82.19 91 ARG A O 1
ATOM 754 N N . VAL A 1 92 ? -24.872 -4.486 13.182 1.00 76.44 92 VAL A N 1
ATOM 755 C CA . VAL A 1 92 ? -25.064 -4.556 14.646 1.00 76.44 92 VAL A CA 1
ATOM 756 C C . VAL A 1 92 ? -25.724 -3.307 15.248 1.00 76.44 92 VAL A C 1
ATOM 758 O O . VAL A 1 92 ? -25.736 -3.161 16.467 1.00 76.44 92 VAL A O 1
ATOM 761 N N . GLY A 1 93 ? -26.299 -2.431 14.415 1.00 74.38 93 GLY A N 1
ATOM 762 C CA . GLY A 1 93 ? -26.968 -1.198 14.852 1.00 74.38 93 GLY A CA 1
ATOM 763 C C . GLY A 1 93 ? -26.129 0.073 14.691 1.00 74.38 93 GLY A C 1
ATOM 764 O O . GLY A 1 93 ? -26.535 1.126 15.170 1.00 74.38 93 GLY A O 1
ATOM 765 N N . GLY A 1 94 ? -24.992 -0.011 13.996 1.00 72.81 94 GLY A N 1
ATOM 766 C CA . GLY A 1 94 ? -24.108 1.117 13.720 1.00 72.81 94 GLY A CA 1
ATOM 767 C C . GLY A 1 94 ? -22.944 1.241 14.710 1.00 72.81 94 GLY A C 1
ATOM 768 O O . GLY A 1 94 ? -22.925 0.594 15.761 1.00 72.81 94 GLY A O 1
ATOM 769 N N . PRO A 1 95 ? -21.926 2.044 14.363 1.00 72.81 95 PRO A N 1
ATOM 770 C CA . PRO A 1 95 ? -20.825 2.329 15.267 1.00 72.81 95 PRO A CA 1
ATOM 771 C C . PRO A 1 95 ? -21.295 3.160 16.469 1.00 72.81 95 PRO A C 1
ATOM 773 O O . PRO A 1 95 ? -22.154 4.027 16.345 1.00 72.81 95 PRO A O 1
ATOM 776 N N . PHE A 1 96 ? -20.705 2.909 17.639 1.00 68.12 96 PHE A N 1
ATOM 777 C CA . PHE A 1 96 ? -21.044 3.634 18.871 1.00 68.12 96 PHE A CA 1
ATOM 778 C C . PHE A 1 96 ? -20.442 5.046 18.908 1.00 68.12 96 PHE A C 1
ATOM 780 O O . PHE A 1 96 ? -20.976 5.941 19.554 1.00 68.12 96 PHE A O 1
ATOM 787 N N . ILE A 1 97 ? -19.310 5.224 18.227 1.00 74.06 97 ILE A N 1
ATOM 788 C CA . ILE A 1 97 ? -18.627 6.503 18.052 1.00 74.06 97 ILE A CA 1
ATOM 789 C C . ILE A 1 97 ? -18.873 6.933 16.610 1.00 74.06 97 ILE A C 1
ATOM 791 O O . ILE A 1 97 ? -18.624 6.159 15.694 1.00 74.06 97 ILE A O 1
ATOM 795 N N . SER A 1 98 ? -19.348 8.152 16.392 1.00 75.06 98 SER A N 1
ATOM 796 C CA . SER A 1 98 ? -19.455 8.744 15.057 1.00 75.06 98 SER A CA 1
ATOM 797 C C . SER A 1 98 ? -18.433 9.863 14.919 1.00 75.06 98 SER A C 1
ATOM 799 O O . SER A 1 98 ? -18.325 10.707 15.807 1.00 75.06 98 SER A O 1
ATOM 801 N N . THR A 1 99 ? -17.717 9.898 13.802 1.00 80.31 99 THR A N 1
ATOM 802 C CA . THR A 1 99 ? -16.869 11.030 13.419 1.00 80.31 99 THR A CA 1
ATOM 803 C C . THR A 1 99 ? -17.215 11.451 11.998 1.00 80.31 99 THR A C 1
ATOM 805 O O . THR A 1 99 ? -17.589 10.609 11.186 1.00 80.31 99 THR A O 1
ATOM 808 N N . ASN A 1 100 ? -17.086 12.742 11.701 1.00 81.88 100 ASN A N 1
ATOM 809 C CA . ASN A 1 100 ? -17.174 13.254 10.331 1.00 81.88 100 ASN A CA 1
ATOM 810 C C . ASN A 1 100 ? -15.801 13.302 9.645 1.00 81.88 100 ASN A C 1
ATOM 812 O O . ASN A 1 100 ? -15.730 13.594 8.455 1.00 81.88 100 ASN A O 1
ATOM 816 N N . ASP A 1 101 ? -14.719 13.030 10.380 1.00 84.12 101 ASP A N 1
ATOM 817 C CA . ASP A 1 101 ? -13.373 13.012 9.820 1.00 84.12 101 ASP A CA 1
ATOM 818 C C . ASP A 1 101 ? -13.101 11.660 9.130 1.00 84.12 101 ASP A C 1
ATOM 820 O O . ASP A 1 101 ? -13.065 10.623 9.810 1.00 84.12 101 ASP A O 1
ATOM 824 N N . PRO A 1 102 ? -12.890 11.638 7.799 1.00 82.06 102 PRO A N 1
ATOM 825 C CA . PRO A 1 102 ? -12.623 10.404 7.064 1.00 82.06 102 PRO A CA 1
ATOM 826 C C . PRO A 1 102 ? -11.349 9.694 7.540 1.00 82.06 102 PRO A C 1
ATOM 828 O O . PRO A 1 102 ? -11.271 8.470 7.455 1.00 82.06 102 PRO A O 1
ATOM 831 N N . THR A 1 103 ? -10.389 10.428 8.104 1.00 85.75 103 THR A N 1
ATOM 832 C CA . THR A 1 103 ? -9.105 9.899 8.587 1.00 85.75 103 THR A CA 1
ATOM 833 C C . THR A 1 103 ? -9.286 8.962 9.778 1.00 85.75 103 THR A C 1
ATOM 835 O O . THR A 1 103 ? -8.598 7.950 9.896 1.00 85.75 103 THR A O 1
ATOM 838 N N . TYR A 1 104 ? -10.237 9.271 10.664 1.00 85.62 104 TYR A N 1
ATOM 839 C CA . TYR A 1 104 ? -10.493 8.490 11.880 1.00 85.62 104 TYR A CA 1
ATOM 840 C C . TYR A 1 104 ? -11.601 7.447 11.708 1.00 85.62 104 TYR A C 1
ATOM 842 O O . TYR A 1 104 ? -11.789 6.595 12.580 1.00 85.62 104 TYR A O 1
ATOM 850 N N . MET A 1 105 ? -12.316 7.468 10.583 1.00 86.62 105 MET A N 1
ATOM 851 C CA . MET A 1 105 ? -13.389 6.519 10.287 1.00 86.62 105 MET A CA 1
ATOM 852 C C . MET A 1 105 ? -12.949 5.036 10.351 1.00 86.62 105 MET A C 1
ATOM 854 O O . MET A 1 105 ? -13.695 4.225 10.907 1.00 86.62 105 MET A O 1
ATOM 858 N N . PRO A 1 106 ? -11.734 4.647 9.906 1.00 89.56 106 PRO A N 1
ATOM 859 C CA . PRO A 1 106 ? -11.248 3.274 10.06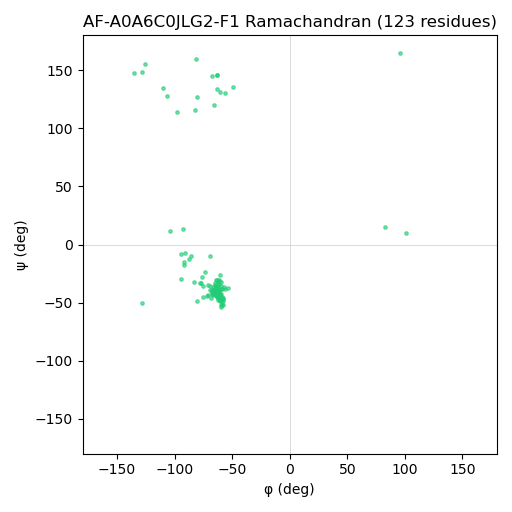3 1.00 89.56 106 PRO A CA 1
ATOM 860 C C . PRO A 1 106 ? -11.215 2.794 11.523 1.00 89.56 106 PRO A C 1
ATOM 862 O O . PRO A 1 106 ? -11.550 1.642 11.810 1.00 89.56 106 PRO A O 1
ATOM 865 N N . TYR A 1 107 ? -10.881 3.676 12.474 1.00 89.31 107 TYR A N 1
ATOM 866 C CA . TYR A 1 107 ? -10.896 3.342 13.903 1.00 89.31 107 TYR A CA 1
ATOM 867 C C . TYR A 1 107 ? -12.310 3.146 14.442 1.00 89.31 107 TYR A C 1
ATOM 869 O O . TYR A 1 107 ? -12.539 2.274 15.281 1.00 89.31 107 TYR A O 1
ATOM 877 N N . VAL A 1 108 ? -13.267 3.922 13.933 1.00 87.19 108 VAL A N 1
ATOM 878 C CA . VAL A 1 108 ? -14.683 3.778 14.273 1.00 87.19 108 VAL A CA 1
ATOM 879 C C . VAL A 1 108 ? -15.207 2.403 13.850 1.00 87.19 108 VAL A C 1
ATOM 881 O O . VAL A 1 108 ? -15.886 1.726 14.626 1.00 87.19 108 VAL A O 1
ATOM 884 N N . TRP A 1 109 ? -14.858 1.948 12.646 1.00 88.06 109 TRP A N 1
ATOM 885 C CA . TRP A 1 109 ? -15.240 0.615 12.176 1.00 88.06 109 TRP A CA 1
ATOM 886 C C . TRP A 1 109 ? -14.563 -0.501 12.980 1.00 88.06 109 TRP A C 1
ATOM 888 O O . TRP A 1 109 ? -15.215 -1.487 13.329 1.00 88.06 109 TRP A O 1
ATOM 898 N N . ALA A 1 110 ? -13.291 -0.332 13.348 1.00 87.56 110 ALA A N 1
ATOM 899 C CA . ALA A 1 110 ? -12.585 -1.280 14.208 1.00 87.56 110 ALA A CA 1
ATOM 900 C C . ALA A 1 110 ? -13.230 -1.414 15.605 1.00 87.56 110 ALA A C 1
ATOM 902 O O . ALA A 1 110 ? -13.386 -2.528 16.121 1.00 87.56 110 ALA A O 1
ATOM 903 N N . ASP A 1 111 ? -13.658 -0.304 16.208 1.00 85.00 111 ASP A N 1
ATOM 904 C CA . ASP A 1 111 ? -14.386 -0.301 17.484 1.00 85.00 111 ASP A CA 1
ATOM 905 C C . ASP A 1 111 ? -15.741 -1.024 17.366 1.00 85.00 111 ASP A C 1
ATOM 907 O O . ASP A 1 111 ? -16.090 -1.864 18.203 1.00 85.00 111 ASP A O 1
ATOM 911 N N . ALA A 1 112 ? -16.474 -0.784 16.274 1.00 82.88 112 ALA A N 1
ATOM 912 C CA . ALA A 1 112 ? -17.776 -1.401 16.030 1.00 82.88 112 ALA A CA 1
ATOM 913 C C . ALA A 1 112 ? -17.718 -2.937 15.934 1.00 82.88 112 ALA A C 1
ATOM 915 O O . ALA A 1 112 ? -18.646 -3.614 16.376 1.00 82.88 112 ALA A O 1
ATOM 916 N N . VAL A 1 113 ? -16.632 -3.505 15.400 1.00 83.12 113 VAL A N 1
ATOM 917 C CA . VAL A 1 113 ? -16.470 -4.965 15.260 1.00 83.12 113 VAL A CA 1
ATOM 918 C C . VAL A 1 113 ? -15.953 -5.621 16.546 1.00 83.12 113 VAL A C 1
ATOM 920 O O . VAL A 1 113 ? -16.331 -6.747 16.872 1.00 83.12 113 VAL A O 1
ATOM 923 N N . THR A 1 114 ? -15.127 -4.924 17.326 1.00 82.88 114 THR A N 1
ATOM 924 C CA . THR A 1 114 ? -14.506 -5.492 18.538 1.00 82.88 114 THR A CA 1
ATOM 925 C C . THR A 1 114 ? -15.460 -5.561 19.736 1.00 82.88 114 THR A C 1
ATOM 927 O O . THR A 1 114 ? -15.397 -6.504 20.534 1.00 82.88 114 THR A O 1
ATOM 930 N N . ARG A 1 115 ? -16.396 -4.615 19.870 1.00 70.56 115 ARG A N 1
ATOM 931 C CA . ARG A 1 115 ? -17.324 -4.552 21.017 1.00 70.56 115 ARG A CA 1
ATOM 932 C C . ARG A 1 115 ? -18.369 -5.673 21.089 1.00 70.56 115 ARG A C 1
ATOM 934 O O . ARG A 1 115 ? -18.534 -6.226 22.180 1.00 70.56 115 ARG A O 1
ATOM 941 N N . PRO A 1 116 ? -19.081 -6.047 20.007 1.00 66.06 116 PRO A N 1
ATOM 942 C CA . PRO A 1 116 ? -20.035 -7.155 20.046 1.00 66.06 116 PRO A CA 1
ATOM 943 C C . PRO A 1 116 ? -19.358 -8.469 20.437 1.00 66.06 116 PRO A C 1
ATOM 945 O O . PRO A 1 116 ? -19.930 -9.267 21.177 1.00 66.06 116 PRO A O 1
ATOM 948 N N . GLN A 1 117 ? -18.116 -8.669 19.989 1.00 60.50 117 GLN A N 1
ATOM 949 C CA . GLN A 1 117 ? -17.319 -9.834 20.351 1.00 60.50 117 GLN A CA 1
ATOM 950 C C . GLN A 1 117 ? -16.955 -9.831 21.840 1.00 60.50 117 GLN A C 1
ATOM 952 O O . GLN A 1 117 ? -17.099 -10.860 22.496 1.00 60.50 117 GLN A O 1
ATOM 957 N N . ARG A 1 118 ? -16.596 -8.671 22.408 1.00 58.31 118 ARG A N 1
ATOM 958 C CA . ARG A 1 118 ? -16.369 -8.523 23.855 1.00 58.31 118 ARG A CA 1
ATOM 959 C C . ARG A 1 118 ? -17.634 -8.799 24.676 1.00 58.31 118 ARG A C 1
ATOM 961 O O . ARG A 1 118 ? -17.552 -9.537 25.649 1.00 58.31 118 ARG A O 1
ATOM 968 N N . ARG A 1 119 ? -18.803 -8.286 24.259 1.00 58.72 119 ARG A N 1
ATOM 969 C CA . ARG A 1 119 ? -20.093 -8.528 24.944 1.00 58.72 119 ARG A CA 1
ATOM 970 C C . ARG A 1 119 ? -20.497 -10.003 24.978 1.00 58.72 119 ARG A C 1
ATOM 972 O O . ARG A 1 119 ? -21.136 -10.412 25.934 1.00 58.72 119 ARG A O 1
ATOM 979 N N . ARG A 1 120 ? -20.130 -10.799 23.969 1.00 58.03 120 ARG A N 1
ATOM 980 C CA . ARG A 1 120 ? -20.397 -12.251 23.955 1.00 58.03 120 ARG A CA 1
ATOM 981 C C . ARG A 1 120 ? -19.497 -13.049 24.903 1.00 58.03 120 ARG A C 1
ATOM 983 O O . ARG A 1 120 ? -19.866 -14.154 25.276 1.00 58.03 120 ARG A O 1
ATOM 990 N N . LEU A 1 121 ? -18.325 -12.517 25.255 1.00 59.16 121 LEU A N 1
ATOM 991 C CA . LEU A 1 121 ? -17.330 -13.192 26.098 1.00 59.16 121 LEU A CA 1
ATOM 992 C C . LEU A 1 121 ? -17.487 -12.876 27.593 1.00 59.16 121 LEU A C 1
ATOM 994 O O . LEU A 1 121 ? -16.929 -13.584 28.425 1.00 59.16 121 LEU A O 1
ATOM 998 N N . THR A 1 122 ? -18.244 -11.837 27.945 1.00 52.94 122 THR A N 1
ATOM 999 C CA . THR A 1 122 ? -18.643 -11.542 29.327 1.00 52.94 122 THR A CA 1
ATOM 1000 C C . THR A 1 122 ? -20.058 -12.065 29.583 1.00 52.94 122 THR A C 1
ATOM 1002 O O . THR A 1 122 ? -20.990 -11.533 28.973 1.00 52.94 122 THR A O 1
ATOM 1005 N N . PRO A 1 123 ? -20.251 -13.073 30.454 1.00 51.97 123 PRO A N 1
ATOM 1006 C CA . PRO A 1 123 ? -21.586 -13.488 30.864 1.00 51.97 123 PRO A CA 1
ATOM 1007 C C . PRO A 1 123 ? -22.287 -12.342 31.617 1.00 51.97 123 PRO A C 1
ATOM 1009 O O . PRO A 1 123 ? -21.612 -11.569 32.305 1.00 51.97 123 PRO A O 1
ATOM 1012 N N . PRO A 1 124 ? -23.618 -12.203 31.479 1.00 62.78 124 PRO A N 1
ATOM 1013 C CA . PRO A 1 124 ? -24.382 -11.302 32.325 1.00 62.78 124 PRO A CA 1
ATOM 1014 C C . PRO A 1 124 ? -24.316 -11.841 33.760 1.00 62.78 124 PRO A C 1
ATOM 1016 O O . PRO A 1 124 ? -24.688 -12.990 33.999 1.00 62.78 124 PRO A O 1
ATOM 1019 N N . TYR A 1 125 ? -23.780 -11.033 34.673 1.00 54.38 125 TYR A N 1
ATOM 1020 C CA . TYR A 1 125 ? -23.984 -11.207 36.111 1.00 54.38 125 TYR A CA 1
ATOM 1021 C C . TYR A 1 125 ? -25.299 -10.542 36.505 1.00 54.38 125 TYR A C 1
ATOM 1023 O O . TYR A 1 125 ? -25.571 -9.446 35.958 1.00 54.38 125 TYR A O 1
#

Organism: NCBI:txid1070528

Radius of gyration: 20.3 Å; Cα contacts (8 Å, |Δi|>4): 97; chains: 1; bounding box: 49×29×64 Å

Nearest PDB structures (foldseek)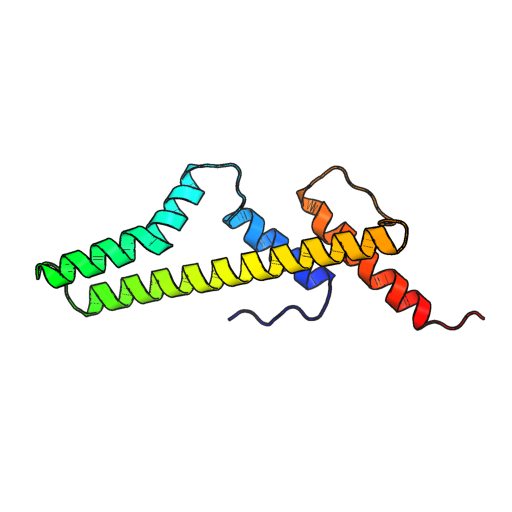:
  8clk-assembly1_A  TM=2.012E-01  e=4.024E+00  Homo sapiens

Sequence (125 aa):
MAPKPKTAFQTAERYIQLSNVWESNEWVPRIKHINEMILMPLIAFFSYCVGYSDIMFCLSTFVGAMSAWTEYAEFVELKFVMQRMELQGRRVGGPFISTNDPTYMPYVWADAVTRPQRRRLTPPY

Secondary structure (DSSP, 8-state):
-PPPP-SHHHHHHHHHHHHHHHS-S-HHHHHHHHIIIIIHHHHHHHHHHTTSS-HHHHHHHHHHHHHHHHHHHHHHHHHHHHHHHHHHHHHTTS-SS--S-TTTHHHHHHHHHHHHHHHHHS---

Solvent-accessible surface area (backbone atoms only — not comparable to full-atom values): 6950 Å² total; per-residue (Å²): 131,80,80,80,64,90,46,53,57,52,42,27,52,53,40,50,62,44,40,61,67,72,62,47,90,53,65,66,63,50,52,50,52,50,36,48,52,49,50,47,37,49,49,35,51,51,33,37,77,75,67,77,45,55,72,68,58,36,50,52,39,40,52,51,17,51,52,50,47,54,53,50,51,51,45,53,52,40,51,54,50,49,54,51,29,41,54,52,9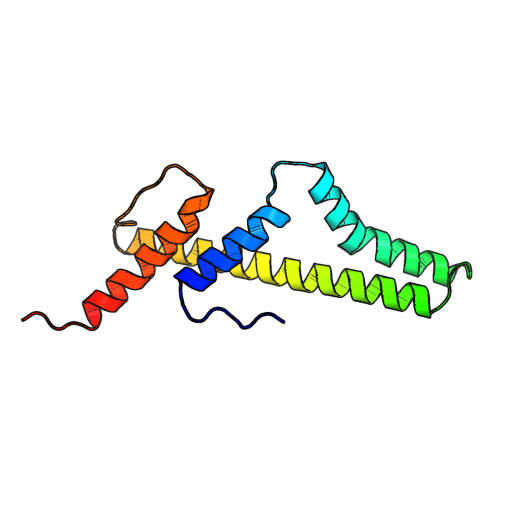,52,73,74,77,41,49,90,60,86,74,90,51,77,84,56,42,46,50,34,24,24,50,30,53,50,50,62,56,51,58,73,73,50,77,90,127

Foldseek 3Di:
DPPDDPALQSLLVLLLVLCVQAVPPDPVSNVVLVCLQPVQLVVLVVCVVVPNDDPVSNVVSVVSNVVSVVSVVSNVVSVVVLVVLQVQLVVVVHFPDDDPDPSCSSVSSRNSVVVVVVVVVDDDD

pLDDT: mean 82.35, std 10.77, range [45.62, 92.62]